Protein AF-S7MN91-F1 (afdb_monomer_lite)

Organism: Myotis brandtii (NCBI:txid109478)

pLDDT: mean 73.68, std 17.43, range [39.53, 96.62]

Sequence (66 aa):
MEKKRRMRSEGCVTFEDVFVYFSREEWGLLDEAQRRLYRDVMLENFALVSSLGLAVSKSPAVTHAE

Secondary structure (DSSP, 8-state):
-----PPP-TT---HHHH-----HHHHHH--HHHHHHHHHHHHHHHHHHHHTT-------------

InterPro domains:
  IPR001909 Krueppel-associated box [PF01352] (12-53)
  IPR001909 Krueppel-associated box [PS50805] (13-66)
  IPR001909 Krueppel-associated box [SM00349] (13-66)
  IPR001909 Krueppel-associated box [cd07765] (13-52)
  IPR036051 Krueppel-associated box domain superfamily [SSF109640] (8-65)
  IPR050169 Krueppel C2H2-type zinc-finger [PTHR23232] (9-65)

Radius of gyration: 17.27 Å; chains: 1; bounding box: 33×53×40 Å

Foldseek 3Di:
DPPPPDDDPPPDDDPVNQDDDDDPVRVVVDDPVRVVVNVVSVVVSVVVCVVVVNDPPPPPPPPDDD

Structure (mmCIF, N/CA/C/O backbone):
data_AF-S7MN91-F1
#
_entry.id   AF-S7MN91-F1
#
loop_
_atom_site.group_PDB
_atom_site.id
_atom_site.type_symbol
_atom_site.label_atom_id
_atom_site.label_alt_id
_atom_site.label_comp_id
_atom_site.label_asym_id
_atom_site.label_entity_id
_atom_site.label_seq_id
_atom_site.pdbx_PDB_ins_code
_atom_site.Cartn_x
_atom_site.Cartn_y
_atom_site.Cartn_z
_atom_site.occupancy
_atom_site.B_iso_or_equiv
_atom_site.auth_seq_id
_atom_site.auth_comp_id
_atom_site.auth_asym_id
_atom_site.auth_atom_id
_atom_site.pdbx_PDB_model_num
ATOM 1 N N . MET A 1 1 ? 12.029 -15.122 28.754 1.00 39.53 1 MET A N 1
ATOM 2 C CA . MET A 1 1 ? 11.558 -14.996 27.358 1.00 39.53 1 MET A CA 1
ATOM 3 C C . MET A 1 1 ? 12.781 -14.961 26.463 1.00 39.53 1 MET A C 1
ATOM 5 O O . MET A 1 1 ? 13.375 -13.911 26.258 1.00 39.53 1 MET A O 1
ATOM 9 N N . GLU A 1 2 ? 13.231 -16.133 26.037 1.00 40.44 2 GLU A N 1
ATOM 10 C CA . GLU A 1 2 ? 14.409 -16.273 25.189 1.00 40.44 2 GLU A CA 1
ATOM 11 C C . GLU A 1 2 ? 13.997 -15.909 23.758 1.00 40.44 2 GLU A C 1
ATOM 13 O O . GLU A 1 2 ? 13.282 -16.653 23.086 1.00 40.44 2 GLU A O 1
ATOM 18 N N . LYS A 1 3 ? 14.353 -14.696 23.317 1.00 48.41 3 LYS A N 1
ATOM 19 C CA . LYS A 1 3 ? 14.155 -14.253 21.934 1.00 48.41 3 LYS A CA 1
ATOM 20 C C . LYS A 1 3 ? 15.071 -15.102 21.055 1.00 48.41 3 LYS A C 1
ATOM 22 O O . LYS A 1 3 ? 16.244 -14.787 20.869 1.00 48.41 3 LYS A O 1
ATOM 27 N N . LYS A 1 4 ? 14.521 -16.206 20.550 1.00 54.22 4 LYS A N 1
ATOM 28 C CA . LYS A 1 4 ? 15.137 -17.101 19.573 1.00 54.22 4 LYS A CA 1
ATOM 29 C C . LYS A 1 4 ? 15.516 -16.274 18.347 1.00 54.22 4 LYS A C 1
ATOM 31 O O . LYS A 1 4 ? 14.673 -15.951 17.513 1.00 54.22 4 LYS A O 1
ATOM 36 N N . ARG A 1 5 ? 16.788 -15.877 18.279 1.00 58.22 5 ARG A N 1
ATOM 37 C CA . ARG A 1 5 ? 17.398 -15.254 17.104 1.00 58.22 5 ARG A CA 1
ATOM 38 C C . ARG A 1 5 ? 17.259 -16.267 15.968 1.00 58.22 5 ARG A C 1
ATOM 40 O O . ARG A 1 5 ? 17.978 -17.261 15.942 1.00 58.22 5 ARG A O 1
ATOM 47 N N . ARG A 1 6 ? 16.293 -16.058 15.068 1.00 55.72 6 ARG A N 1
ATOM 48 C CA . ARG A 1 6 ? 16.286 -16.740 13.772 1.00 55.72 6 ARG A CA 1
ATOM 49 C C . ARG A 1 6 ? 17.588 -16.346 13.078 1.00 55.72 6 ARG A C 1
ATOM 51 O O . ARG A 1 6 ? 17.866 -15.159 12.921 1.00 55.72 6 ARG A O 1
ATOM 58 N N . MET A 1 7 ? 18.408 -17.338 12.744 1.00 42.44 7 MET A N 1
ATOM 59 C CA . MET A 1 7 ? 19.557 -17.138 11.871 1.00 42.44 7 MET A CA 1
ATOM 60 C C . MET A 1 7 ? 19.032 -16.596 10.542 1.00 42.44 7 MET A C 1
ATOM 62 O O . MET A 1 7 ? 18.215 -17.240 9.889 1.00 42.44 7 MET A O 1
ATOM 66 N N . ARG A 1 8 ? 19.444 -15.377 10.192 1.00 53.53 8 ARG A N 1
ATOM 67 C CA . ARG A 1 8 ? 19.239 -14.812 8.860 1.00 53.53 8 ARG A CA 1
ATOM 68 C C . ARG A 1 8 ? 20.081 -15.633 7.888 1.00 53.53 8 ARG A C 1
ATOM 70 O O . ARG A 1 8 ? 21.299 -15.666 8.022 1.00 53.53 8 ARG A O 1
ATOM 77 N N . SER A 1 9 ? 19.449 -16.268 6.909 1.00 53.28 9 SER A N 1
ATOM 78 C CA . SER A 1 9 ? 20.124 -16.569 5.649 1.00 53.28 9 SER A CA 1
ATOM 79 C C . SER A 1 9 ? 20.345 -15.223 4.955 1.00 53.28 9 SER A C 1
ATOM 81 O O . SER A 1 9 ? 19.397 -14.632 4.451 1.00 53.28 9 SER A O 1
ATOM 83 N N . GLU A 1 10 ? 21.565 -14.687 5.003 1.00 59.50 10 GLU A N 1
ATOM 84 C CA . GLU A 1 10 ? 21.939 -13.335 4.541 1.00 59.50 10 GLU A CA 1
ATOM 85 C C . GLU A 1 10 ? 21.864 -13.123 3.010 1.00 59.50 10 GLU A C 1
ATOM 87 O O . GLU A 1 10 ? 22.642 -12.355 2.455 1.00 59.50 10 GLU A O 1
ATOM 92 N N . GLY A 1 11 ? 20.946 -13.777 2.292 1.00 61.09 11 GLY A N 1
ATOM 93 C CA . GLY A 1 11 ? 20.927 -13.691 0.827 1.00 61.09 11 GLY A CA 1
ATOM 94 C C . GLY A 1 11 ? 19.600 -13.938 0.120 1.00 61.09 11 GLY A C 1
ATOM 95 O O . GLY A 1 11 ? 19.565 -13.807 -1.098 1.00 61.09 11 GLY A O 1
ATOM 96 N N . CYS A 1 12 ? 18.515 -14.273 0.824 1.00 60.06 12 CYS A N 1
ATOM 97 C CA . CYS A 1 12 ? 17.218 -14.485 0.180 1.00 60.06 12 CYS A CA 1
ATOM 98 C C . CYS A 1 12 ? 16.141 -13.688 0.913 1.00 60.06 12 CYS A C 1
ATOM 100 O O . CYS A 1 12 ? 15.803 -14.001 2.052 1.00 60.06 12 CYS A O 1
ATOM 102 N N . VAL A 1 13 ? 15.650 -12.633 0.262 1.00 63.22 13 VAL A N 1
ATOM 103 C CA . VAL A 1 13 ? 14.463 -11.892 0.697 1.00 63.22 13 VAL A CA 1
ATOM 104 C C . VAL A 1 13 ? 13.256 -12.732 0.311 1.00 63.22 13 VAL A C 1
ATOM 106 O O . VAL A 1 13 ? 13.080 -13.068 -0.860 1.00 63.22 13 VAL A O 1
ATOM 109 N N . THR A 1 14 ? 12.446 -13.109 1.292 1.00 72.06 14 THR A N 1
ATOM 110 C CA . THR A 1 14 ? 11.223 -13.872 1.052 1.00 72.06 14 THR A CA 1
ATOM 111 C C . THR A 1 14 ? 10.044 -12.933 0.825 1.00 72.06 14 THR A C 1
ATOM 113 O O . THR A 1 14 ? 10.076 -11.759 1.190 1.00 72.06 14 THR A O 1
ATOM 116 N N . PHE A 1 15 ? 8.968 -13.458 0.242 1.00 69.94 15 PHE A N 1
ATOM 117 C CA . PHE A 1 15 ? 7.708 -12.726 0.098 1.00 69.94 15 PHE A CA 1
ATOM 118 C C . PHE A 1 15 ? 7.197 -12.203 1.451 1.00 69.94 15 PHE A C 1
ATOM 120 O O . PHE A 1 15 ? 6.680 -11.103 1.545 1.00 69.94 15 PHE A O 1
ATOM 127 N N . GLU A 1 16 ? 7.405 -12.940 2.537 1.00 75.00 16 GLU A N 1
ATOM 128 C CA . GLU A 1 16 ? 6.980 -12.518 3.876 1.00 75.00 16 GLU A CA 1
ATOM 129 C C . GLU A 1 16 ? 7.763 -11.304 4.401 1.00 75.00 16 GLU A C 1
ATOM 131 O O . GLU A 1 16 ? 7.244 -10.563 5.231 1.00 75.00 16 GLU A O 1
ATOM 136 N N . ASP A 1 17 ? 8.977 -11.056 3.899 1.00 75.50 17 ASP A N 1
ATOM 137 C CA . ASP A 1 17 ? 9.816 -9.940 4.350 1.00 75.50 17 ASP A CA 1
ATOM 138 C C . ASP A 1 17 ? 9.391 -8.583 3.761 1.00 75.50 17 ASP A C 1
ATOM 140 O O . ASP A 1 17 ? 9.768 -7.542 4.300 1.00 75.50 17 ASP A O 1
ATOM 144 N N . VAL A 1 18 ? 8.626 -8.571 2.660 1.00 72.56 18 VAL A N 1
ATOM 145 C CA . VAL A 1 18 ? 8.242 -7.336 1.939 1.00 72.56 18 VAL A CA 1
ATOM 146 C C . VAL A 1 18 ? 6.738 -7.052 1.945 1.00 72.56 18 VAL A C 1
ATOM 148 O O . VAL A 1 18 ? 6.307 -6.018 1.436 1.00 72.56 18 VAL A O 1
ATOM 151 N N . PHE A 1 19 ? 5.930 -7.937 2.533 1.00 77.81 19 PHE A N 1
ATOM 152 C CA . PHE A 1 19 ? 4.477 -7.790 2.592 1.00 77.81 19 PHE A CA 1
ATOM 153 C C . PHE A 1 19 ? 3.997 -7.389 3.984 1.00 77.81 19 PHE A C 1
ATOM 155 O O . PHE A 1 19 ? 4.388 -7.964 4.996 1.00 77.81 19 PHE A O 1
ATOM 162 N N . VAL A 1 20 ? 3.075 -6.428 4.016 1.00 81.06 20 VAL A N 1
ATOM 163 C CA . VAL A 1 20 ? 2.326 -6.051 5.216 1.00 81.06 20 VAL A CA 1
ATOM 164 C C . VAL A 1 20 ? 0.891 -6.524 5.035 1.00 81.06 20 VAL A C 1
ATOM 166 O O . VAL A 1 20 ? 0.303 -6.328 3.975 1.00 81.06 20 VAL A O 1
ATOM 169 N N . TYR A 1 21 ? 0.316 -7.142 6.062 1.00 83.69 21 TYR A N 1
ATOM 170 C CA . TYR A 1 21 ? -1.084 -7.558 6.070 1.00 83.69 21 TYR A CA 1
ATOM 171 C C . TYR A 1 21 ? -1.822 -6.817 7.171 1.00 83.69 21 TYR A C 1
ATOM 173 O O . TYR A 1 21 ? -1.332 -6.729 8.293 1.00 83.69 21 TYR A O 1
ATOM 181 N N . PHE A 1 22 ? -3.006 -6.321 6.835 1.00 88.75 22 PHE A N 1
ATOM 182 C CA . PHE A 1 22 ? -3.933 -5.744 7.796 1.00 88.75 22 PHE A CA 1
ATOM 183 C C . PHE A 1 22 ? -5.046 -6.751 8.078 1.00 88.75 22 PHE A C 1
ATOM 185 O O . PHE A 1 22 ? -5.589 -7.362 7.152 1.00 88.75 22 PHE A O 1
ATOM 192 N N . SER A 1 23 ? -5.406 -6.908 9.350 1.00 92.38 23 SER A N 1
ATOM 193 C CA . SER A 1 23 ? -6.666 -7.545 9.749 1.00 92.38 23 SER A CA 1
ATOM 194 C C . SER A 1 23 ? -7.872 -6.730 9.262 1.00 92.38 23 SER A C 1
ATOM 196 O O . SER A 1 23 ? -7.735 -5.604 8.778 1.00 92.38 23 SER A O 1
ATOM 198 N N . ARG A 1 24 ? -9.086 -7.281 9.380 1.00 91.56 24 ARG A N 1
ATOM 199 C CA . ARG A 1 24 ? -10.307 -6.586 8.939 1.00 91.56 24 ARG A CA 1
ATOM 200 C C . ARG A 1 24 ? -10.561 -5.324 9.762 1.00 91.56 24 ARG A C 1
ATOM 202 O O . ARG A 1 24 ? -11.000 -4.312 9.220 1.00 91.56 24 ARG A O 1
ATOM 209 N N . GLU A 1 25 ? -10.273 -5.407 11.052 1.00 95.56 25 GLU A N 1
ATOM 210 C CA . GLU A 1 25 ? -10.385 -4.326 12.020 1.00 95.56 25 GLU A CA 1
ATOM 211 C C . GLU A 1 25 ? -9.359 -3.232 11.709 1.00 95.56 25 GLU A C 1
ATOM 213 O O . GLU A 1 25 ? -9.737 -2.072 11.573 1.00 95.56 25 GLU A O 1
ATOM 218 N N . GLU A 1 26 ? -8.090 -3.596 11.495 1.00 95.44 26 GLU A N 1
ATOM 219 C CA . GLU A 1 26 ? -7.036 -2.640 11.127 1.00 95.44 26 GLU A CA 1
ATOM 220 C C . GLU A 1 26 ? -7.295 -1.996 9.764 1.00 95.44 26 GLU A C 1
ATOM 222 O O . GLU A 1 26 ? -7.116 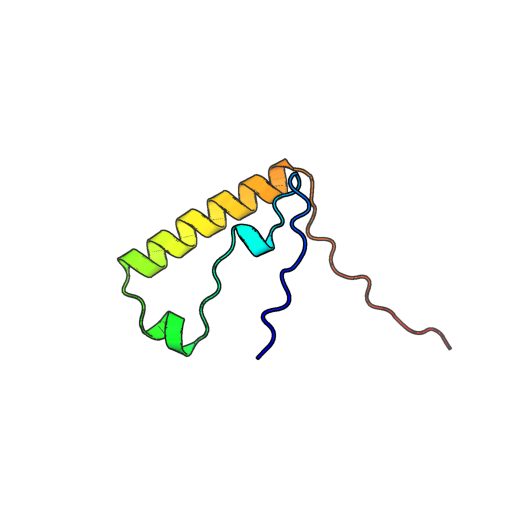-0.792 9.609 1.00 95.44 26 GLU A O 1
ATOM 227 N N . TRP A 1 27 ? -7.790 -2.763 8.790 1.00 94.00 27 TRP A N 1
ATOM 228 C CA . TRP A 1 27 ? -8.179 -2.242 7.481 1.00 94.00 27 TRP A CA 1
ATOM 229 C C . TRP A 1 27 ? -9.295 -1.195 7.579 1.00 94.00 27 TRP A C 1
ATOM 231 O O . TRP A 1 27 ? -9.308 -0.226 6.819 1.00 94.00 27 TRP A O 1
ATOM 241 N N . GLY A 1 28 ? -10.227 -1.375 8.522 1.00 94.12 28 GLY A N 1
ATOM 242 C CA . GLY A 1 28 ? -11.300 -0.421 8.804 1.00 94.12 28 GLY A CA 1
ATOM 243 C C . GLY A 1 28 ? -10.818 0.892 9.425 1.00 94.12 28 GLY A C 1
ATOM 244 O O . GLY A 1 28 ? -11.523 1.893 9.324 1.00 94.12 28 GLY A O 1
ATOM 245 N N . LEU A 1 29 ? -9.625 0.903 10.028 1.00 96.56 29 LEU A N 1
ATOM 246 C CA . LEU A 1 29 ? -9.010 2.093 10.623 1.00 96.56 29 LEU A CA 1
ATOM 247 C C . LEU A 1 29 ? -8.181 2.910 9.622 1.00 96.56 29 LEU A C 1
ATOM 249 O O . LEU A 1 29 ? -7.779 4.025 9.946 1.00 96.56 29 LEU A O 1
ATOM 253 N N . LEU A 1 30 ? -7.924 2.379 8.422 1.00 96.00 30 LEU A N 1
ATOM 254 C CA . LEU A 1 30 ? -7.135 3.069 7.407 1.00 96.00 30 LEU A CA 1
ATOM 255 C C . LEU A 1 30 ? -7.947 4.155 6.697 1.00 96.00 30 LEU A C 1
ATOM 257 O O . LEU A 1 30 ? -9.051 3.919 6.186 1.00 96.00 30 LEU A O 1
ATOM 261 N N . ASP A 1 31 ? -7.345 5.331 6.555 1.00 96.62 31 ASP A N 1
ATOM 262 C CA . ASP A 1 31 ? -7.895 6.369 5.691 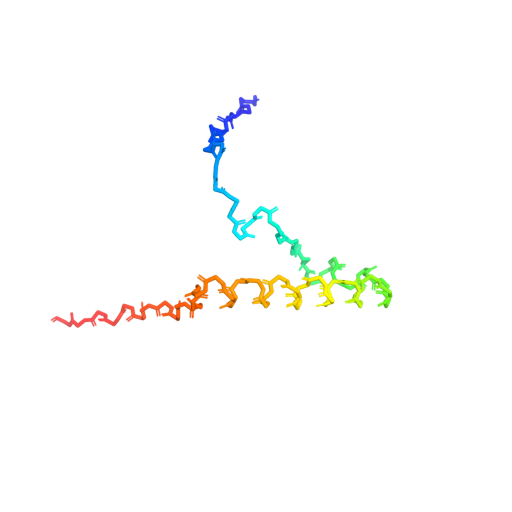1.00 96.62 31 ASP A CA 1
ATOM 263 C C . ASP A 1 31 ? -7.788 5.985 4.197 1.00 96.62 31 ASP A C 1
ATOM 265 O O . ASP A 1 31 ? -7.255 4.938 3.806 1.00 96.62 31 ASP A O 1
ATOM 269 N N . GLU A 1 32 ? -8.389 6.795 3.326 1.00 96.31 32 GLU A N 1
ATOM 270 C CA . GLU A 1 32 ? -8.385 6.529 1.884 1.00 96.31 32 GLU A CA 1
ATOM 271 C C . GLU A 1 32 ? -6.984 6.589 1.265 1.00 96.31 32 GLU A C 1
ATOM 273 O O . GLU A 1 32 ? -6.678 5.793 0.373 1.00 96.31 32 GLU A O 1
ATOM 278 N N . ALA A 1 33 ? -6.118 7.485 1.745 1.00 96.31 33 ALA A N 1
ATOM 279 C CA . ALA A 1 33 ? -4.759 7.624 1.238 1.00 96.31 33 ALA A CA 1
ATOM 280 C C . ALA A 1 33 ? -3.912 6.400 1.610 1.00 96.31 33 ALA A C 1
ATOM 282 O O . ALA A 1 33 ? -3.200 5.861 0.764 1.00 96.31 33 ALA A O 1
ATOM 283 N N . GLN A 1 34 ? -4.055 5.899 2.836 1.00 95.12 34 GLN A N 1
ATOM 284 C CA . GLN A 1 34 ? -3.400 4.684 3.312 1.00 95.12 34 GLN A CA 1
ATOM 285 C C . GLN A 1 34 ? -3.876 3.441 2.553 1.00 95.12 34 GLN A C 1
ATOM 287 O O . GLN A 1 34 ? -3.057 2.625 2.127 1.00 95.12 34 GLN A O 1
ATOM 292 N N . ARG A 1 35 ? -5.189 3.304 2.314 1.00 94.69 35 ARG A N 1
ATOM 293 C CA . ARG A 1 35 ? -5.735 2.187 1.519 1.00 94.69 35 ARG A CA 1
ATOM 294 C C . ARG A 1 35 ? -5.277 2.232 0.067 1.00 94.69 35 ARG A C 1
ATOM 296 O O . ARG A 1 35 ? -5.044 1.178 -0.526 1.00 94.69 35 ARG A O 1
ATOM 303 N N . ARG A 1 36 ? -5.146 3.429 -0.508 1.00 95.44 36 ARG A N 1
ATOM 304 C CA . ARG A 1 36 ? -4.584 3.612 -1.848 1.00 95.44 36 ARG A CA 1
ATOM 305 C C . ARG A 1 36 ? -3.119 3.190 -1.887 1.00 95.44 36 ARG A C 1
ATOM 307 O O . ARG A 1 36 ? -2.773 2.347 -2.704 1.00 95.44 36 ARG A O 1
ATOM 314 N N . LEU A 1 37 ? -2.309 3.689 -0.956 1.00 93.81 37 LEU A N 1
ATOM 315 C CA . LEU A 1 37 ? -0.893 3.341 -0.868 1.00 93.81 37 LEU A CA 1
ATOM 316 C C . LEU A 1 37 ? -0.687 1.830 -0.717 1.00 93.81 37 LEU A C 1
ATOM 318 O O . LEU A 1 37 ? 0.152 1.257 -1.402 1.00 93.81 37 LEU A O 1
ATOM 322 N N . TYR A 1 38 ? -1.486 1.168 0.126 1.00 92.50 38 TYR A N 1
ATOM 323 C CA . TYR A 1 38 ? -1.446 -0.288 0.257 1.00 92.50 38 TYR A CA 1
ATOM 324 C C . TYR A 1 38 ? -1.671 -0.990 -1.084 1.00 92.50 38 TYR A C 1
ATOM 326 O O . TYR A 1 38 ? -0.920 -1.893 -1.441 1.00 92.50 38 TYR A O 1
ATOM 334 N N . ARG A 1 39 ? -2.697 -0.582 -1.839 1.00 90.69 39 ARG A N 1
ATOM 335 C CA . ARG A 1 39 ? -2.993 -1.179 -3.147 1.00 90.69 39 ARG A CA 1
ATOM 336 C C . ARG A 1 39 ? -1.848 -0.967 -4.130 1.00 90.69 39 ARG A C 1
ATOM 338 O O . ARG A 1 39 ? -1.478 -1.925 -4.799 1.00 90.69 39 ARG A O 1
ATOM 345 N N . ASP A 1 40 ? -1.289 0.238 -4.183 1.00 92.19 40 ASP A N 1
ATOM 346 C CA . ASP A 1 40 ? -0.193 0.575 -5.095 1.00 92.19 40 ASP A CA 1
ATOM 347 C C . ASP A 1 40 ? 1.051 -0.283 -4.791 1.00 92.19 40 ASP A C 1
ATOM 349 O O . ASP A 1 40 ? 1.561 -0.973 -5.673 1.00 92.19 40 ASP A O 1
ATOM 353 N N . VAL A 1 41 ? 1.452 -0.367 -3.517 1.00 88.19 41 VAL A N 1
ATOM 354 C CA . VAL A 1 41 ? 2.589 -1.197 -3.077 1.00 88.19 41 VAL A CA 1
ATOM 355 C C . VAL A 1 41 ? 2.341 -2.688 -3.340 1.00 88.19 41 VAL A C 1
ATOM 357 O O . VAL A 1 41 ? 3.226 -3.404 -3.805 1.00 88.19 41 VAL A O 1
ATOM 360 N N . MET A 1 42 ? 1.126 -3.179 -3.087 1.00 87.38 42 MET A N 1
AT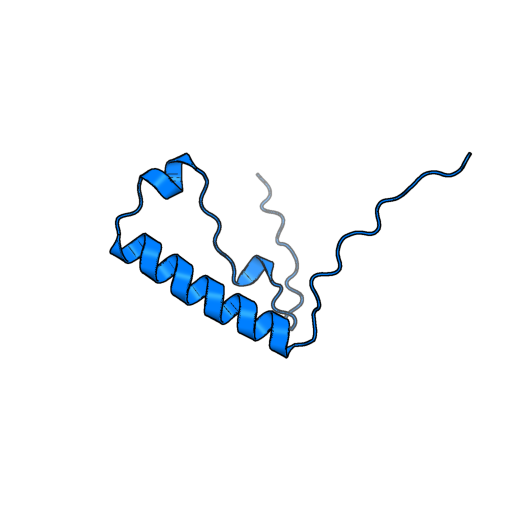OM 361 C CA . MET A 1 42 ? 0.781 -4.586 -3.320 1.00 87.38 42 ME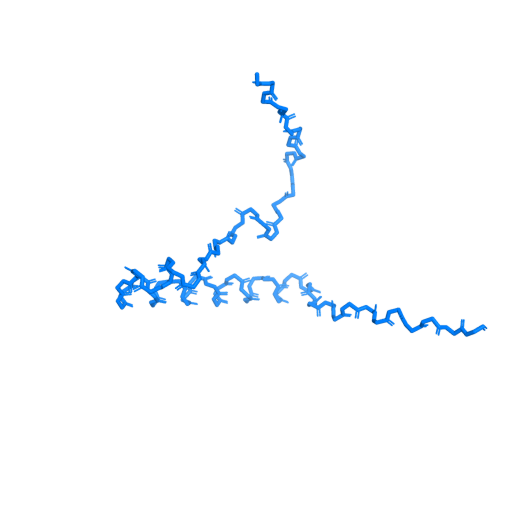T A CA 1
ATOM 362 C C . MET A 1 42 ? 0.760 -4.955 -4.806 1.00 87.38 42 MET A C 1
ATOM 364 O O . MET A 1 42 ? 1.114 -6.082 -5.155 1.00 87.38 42 MET A O 1
ATOM 368 N N . LEU A 1 43 ? 0.364 -4.028 -5.682 1.00 87.12 43 LEU A N 1
ATOM 369 C CA . LEU A 1 43 ? 0.412 -4.220 -7.132 1.00 87.12 43 LEU A CA 1
ATOM 370 C C . LEU A 1 43 ? 1.854 -4.298 -7.637 1.00 87.12 43 LEU A C 1
ATOM 372 O O . LEU A 1 43 ? 2.171 -5.200 -8.414 1.00 87.12 43 LEU A O 1
ATOM 376 N N . GLU A 1 44 ? 2.730 -3.406 -7.170 1.00 86.50 44 GLU A N 1
ATOM 377 C CA . GLU A 1 44 ? 4.159 -3.455 -7.493 1.00 86.50 44 GLU A CA 1
ATOM 378 C C . GLU A 1 44 ? 4.786 -4.768 -7.018 1.00 86.50 44 GLU A C 1
ATOM 380 O O . GLU A 1 44 ? 5.455 -5.454 -7.794 1.00 86.50 44 GLU A O 1
ATOM 385 N N . ASN A 1 45 ? 4.487 -5.189 -5.788 1.00 83.69 45 ASN A N 1
ATOM 386 C CA . ASN A 1 45 ? 4.977 -6.462 -5.275 1.00 83.69 45 ASN A CA 1
ATOM 387 C C . ASN A 1 45 ? 4.449 -7.661 -6.084 1.00 83.69 45 ASN A C 1
ATOM 389 O O . ASN A 1 45 ? 5.199 -8.599 -6.357 1.00 83.69 45 ASN A O 1
ATOM 393 N N . PHE A 1 46 ? 3.180 -7.649 -6.503 1.00 81.88 46 PHE A N 1
ATOM 394 C CA . PHE A 1 46 ? 2.619 -8.704 -7.351 1.00 81.88 46 PHE A CA 1
ATOM 395 C C . PHE A 1 46 ? 3.309 -8.765 -8.721 1.00 81.88 46 PHE A C 1
ATOM 397 O O . PHE A 1 46 ? 3.619 -9.853 -9.213 1.00 81.88 46 PHE A O 1
ATOM 404 N N . ALA A 1 47 ? 3.594 -7.608 -9.323 1.00 85.25 47 ALA A N 1
ATOM 405 C CA . ALA A 1 47 ? 4.323 -7.517 -10.583 1.00 85.25 47 ALA A CA 1
ATOM 406 C C . ALA A 1 47 ? 5.766 -8.030 -10.450 1.00 85.25 47 ALA A C 1
ATOM 408 O O . ALA A 1 47 ? 6.230 -8.768 -11.318 1.00 85.25 47 ALA A O 1
ATOM 409 N N . LEU A 1 48 ? 6.450 -7.704 -9.348 1.00 82.94 48 LEU A N 1
ATOM 410 C CA . LEU A 1 48 ? 7.793 -8.203 -9.036 1.00 82.94 48 LEU A CA 1
ATOM 411 C C . LEU A 1 48 ? 7.819 -9.728 -8.865 1.00 82.94 48 LEU A C 1
ATOM 413 O O . LEU A 1 48 ? 8.676 -10.407 -9.418 1.00 82.94 48 LEU A O 1
ATOM 417 N N . VAL A 1 49 ? 6.859 -10.299 -8.140 1.00 74.19 49 VAL A N 1
ATOM 418 C CA . VAL A 1 49 ? 6.772 -11.759 -7.963 1.00 74.19 49 VAL A CA 1
ATOM 419 C C . VAL A 1 49 ? 6.447 -12.458 -9.282 1.00 74.19 49 VAL A C 1
ATOM 421 O O . VAL A 1 49 ? 7.039 -13.490 -9.601 1.00 74.19 49 VAL A O 1
ATOM 424 N N . SER A 1 50 ? 5.565 -11.858 -10.086 1.00 75.94 50 SER A N 1
ATOM 425 C CA . SER A 1 50 ? 5.235 -12.353 -11.425 1.00 75.94 50 SER A CA 1
ATOM 426 C C . SER A 1 50 ? 6.444 -12.309 -12.367 1.00 75.94 50 SER A C 1
ATOM 428 O O . SER A 1 50 ? 6.646 -13.243 -13.143 1.00 75.94 50 SER A O 1
ATOM 430 N N . SER A 1 51 ? 7.275 -11.262 -12.294 1.00 77.19 51 SER A N 1
ATOM 431 C CA . SER A 1 51 ? 8.470 -11.119 -13.136 1.0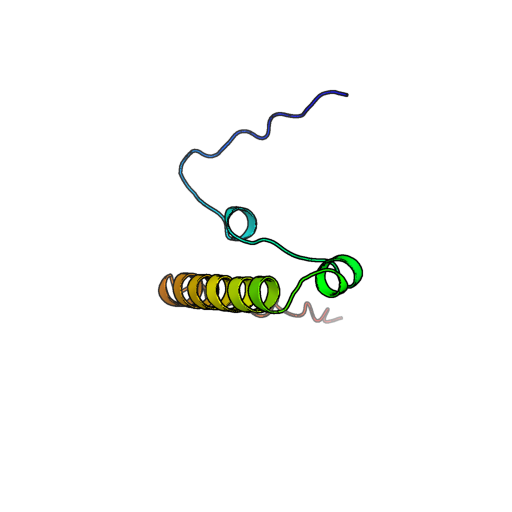0 77.19 51 SER A CA 1
ATOM 432 C C . SER A 1 51 ? 9.598 -12.077 -12.747 1.00 77.19 51 SER A C 1
ATOM 434 O O . SER A 1 51 ? 10.360 -12.505 -13.612 1.00 77.19 51 SER A O 1
ATOM 436 N N . LEU A 1 52 ? 9.659 -12.494 -11.479 1.00 74.19 52 LEU A N 1
ATOM 437 C CA . LEU A 1 52 ? 10.567 -13.537 -10.993 1.00 74.19 52 LEU A CA 1
ATOM 438 C C . LEU A 1 52 ? 10.168 -14.956 -11.445 1.00 74.19 52 LEU A C 1
ATOM 440 O O . LEU A 1 52 ? 10.853 -15.920 -11.108 1.00 74.19 52 LEU A O 1
ATOM 444 N N . GLY A 1 53 ? 9.069 -15.114 -12.193 1.00 64.12 53 GLY A N 1
ATOM 445 C CA . GLY A 1 53 ? 8.591 -16.417 -12.666 1.00 64.12 53 GLY A CA 1
ATOM 446 C C . GLY A 1 53 ? 8.009 -17.299 -11.558 1.00 64.12 53 GLY A C 1
ATOM 447 O O . GLY A 1 53 ? 7.729 -18.476 -11.789 1.00 64.12 53 GLY A O 1
ATOM 448 N N . LEU A 1 54 ? 7.796 -16.742 -10.361 1.00 60.03 54 LEU A N 1
ATOM 449 C CA . LEU A 1 54 ? 7.092 -17.402 -9.270 1.00 60.03 54 LEU A CA 1
ATOM 450 C C . LEU A 1 54 ? 5.596 -17.360 -9.582 1.00 60.03 54 LEU A C 1
ATOM 452 O O . LEU A 1 54 ? 4.855 -16.499 -9.110 1.00 60.03 54 LEU A O 1
ATOM 456 N N . ALA A 1 55 ? 5.139 -18.296 -10.411 1.00 57.38 55 ALA A N 1
ATOM 457 C CA . ALA A 1 55 ? 3.718 -18.576 -10.499 1.00 57.38 55 ALA A CA 1
ATOM 458 C C . ALA A 1 55 ? 3.235 -18.919 -9.084 1.00 57.38 55 ALA A C 1
ATOM 460 O O . ALA A 1 55 ? 3.804 -19.809 -8.448 1.00 57.38 55 ALA A O 1
ATOM 461 N N . VAL A 1 56 ? 2.208 -18.218 -8.589 1.00 56.53 56 VAL A N 1
ATOM 462 C CA . VAL A 1 56 ? 1.460 -18.639 -7.398 1.00 56.53 56 VAL A CA 1
ATOM 463 C C . VAL A 1 56 ? 0.924 -20.028 -7.718 1.00 56.53 56 VAL A C 1
ATOM 465 O O . VAL A 1 56 ? -0.101 -20.182 -8.386 1.00 56.53 56 VAL A O 1
ATOM 468 N N . SER A 1 57 ? 1.680 -21.056 -7.339 1.00 54.91 57 SER A N 1
ATOM 469 C CA . SER A 1 57 ? 1.287 -22.432 -7.548 1.00 54.91 57 SER A CA 1
ATOM 470 C C . SER A 1 57 ? 0.093 -22.651 -6.638 1.00 54.91 57 SER A C 1
ATOM 472 O O . SER A 1 57 ? 0.183 -22.637 -5.411 1.00 54.91 57 SER A O 1
ATOM 474 N N . LYS A 1 58 ? -1.078 -22.772 -7.265 1.00 52.19 58 LYS A N 1
ATOM 475 C CA . LYS A 1 58 ? -2.279 -23.266 -6.607 1.00 52.19 58 LYS A CA 1
ATOM 476 C C . LYS A 1 58 ? -1.867 -24.571 -5.933 1.00 52.19 58 LYS A C 1
ATOM 478 O O . LYS A 1 58 ? -1.388 -25.475 -6.618 1.00 52.19 58 LYS A O 1
ATOM 483 N N . SER A 1 59 ? -1.947 -24.610 -4.605 1.00 55.09 59 SER A N 1
ATOM 484 C CA . SER A 1 59 ? -1.550 -25.777 -3.823 1.00 55.09 59 SER A CA 1
ATOM 485 C C . SER A 1 59 ? -2.163 -27.034 -4.450 1.00 55.09 59 SER A C 1
ATOM 487 O O . SER A 1 59 ? -3.334 -26.997 -4.852 1.00 55.09 59 SER A O 1
ATOM 489 N N . PRO A 1 60 ? -1.408 -28.140 -4.583 1.00 53.94 60 PRO A N 1
ATOM 490 C CA . PRO A 1 60 ? -2.012 -29.372 -5.032 1.00 53.94 60 PRO A CA 1
ATOM 491 C C . PRO A 1 60 ? -3.002 -29.767 -3.944 1.00 53.94 60 PRO A C 1
ATOM 493 O O . PRO A 1 60 ? -2.620 -30.015 -2.799 1.00 53.94 60 PRO A O 1
ATOM 496 N N . ALA A 1 61 ? -4.288 -29.758 -4.291 1.00 58.12 61 ALA A N 1
ATOM 497 C CA . ALA A 1 61 ? -5.294 -30.416 -3.489 1.00 58.12 61 ALA A CA 1
ATOM 498 C C . ALA A 1 61 ? -4.842 -31.872 -3.368 1.00 58.12 61 ALA A C 1
ATOM 500 O O . ALA A 1 61 ? -4.840 -32.610 -4.352 1.00 58.12 61 ALA A O 1
ATOM 501 N N . VAL A 1 62 ? -4.385 -32.255 -2.178 1.00 64.38 62 VAL A N 1
ATOM 502 C CA . VAL A 1 62 ? -4.164 -33.653 -1.826 1.00 64.38 62 VAL A CA 1
ATOM 503 C C . VAL A 1 62 ? -5.543 -34.303 -1.841 1.00 64.38 62 VAL A C 1
ATOM 505 O O . VAL A 1 62 ? -6.274 -34.273 -0.855 1.00 64.38 62 VAL A O 1
ATOM 508 N N . THR A 1 63 ? -5.945 -34.827 -2.996 1.00 60.75 63 THR A N 1
ATOM 509 C CA . THR A 1 63 ? -7.026 -35.799 -3.076 1.00 60.75 63 THR A CA 1
ATOM 510 C C . THR A 1 63 ? -6.423 -37.130 -2.667 1.00 60.75 63 THR A C 1
ATOM 512 O O . THR A 1 63 ? -5.671 -37.741 -3.426 1.00 60.75 63 THR A O 1
ATOM 515 N N . HIS A 1 64 ? -6.701 -37.525 -1.430 1.00 55.97 64 HIS A N 1
ATOM 516 C CA . HIS A 1 64 ? -6.454 -38.873 -0.943 1.00 55.97 64 HIS A CA 1
ATOM 517 C C . HIS A 1 64 ? -7.247 -39.833 -1.844 1.00 55.97 64 HIS A C 1
ATOM 519 O O . HIS A 1 64 ? -8.472 -39.741 -1.896 1.00 55.97 64 HIS A O 1
ATOM 525 N N . ALA A 1 65 ? -6.555 -40.679 -2.606 1.00 54.47 65 ALA A N 1
ATOM 526 C CA . ALA A 1 65 ? -7.164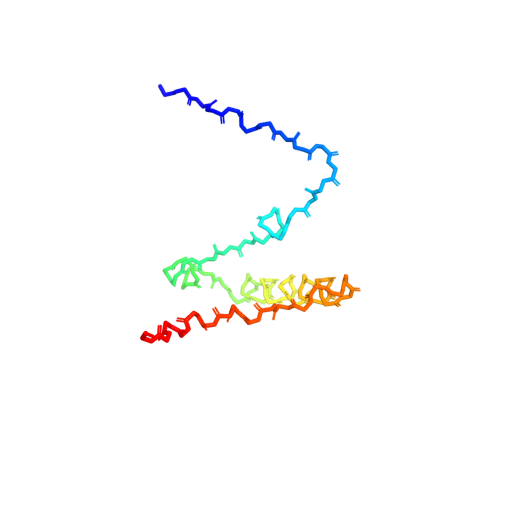 -41.847 -3.230 1.00 54.47 65 ALA A CA 1
ATOM 527 C C . ALA A 1 65 ? -7.068 -43.009 -2.232 1.00 54.47 65 ALA A C 1
ATOM 529 O O . ALA A 1 65 ? -6.086 -43.093 -1.490 1.00 54.47 65 ALA A O 1
ATOM 530 N N . GLU A 1 66 ? -8.139 -43.795 -2.169 1.00 45.03 66 GLU A N 1
ATOM 531 C CA . GLU A 1 66 ? -8.345 -44.939 -1.269 1.00 45.03 66 GLU A CA 1
ATOM 532 C C . GLU A 1 66 ? -7.267 -46.025 -1.383 1.00 45.03 66 GLU A C 1
ATOM 534 O O . GLU A 1 66 ? -6.758 -46.256 -2.506 1.00 45.03 66 GLU A O 1
#